Protein AF-A0A370NPM7-F1 (afdb_monomer)

Nearest PDB structures (foldseek):
  7tj1-assembly1_C  TM=9.201E-01  e=4.071E-04  Brucella abortus 2308
  1j3m-assembly1_B  TM=7.261E-01  e=1.104E-01  Thermus thermophilus
  1q9u-assembly1_B  TM=7.861E-01  e=5.891E-01  Geobacillus stearothermophilus
  1hbx-assembly1_A  TM=4.310E-01  e=4.625E+00  Homo sapiens
  8fg6-assembly1_B  TM=3.216E-01  e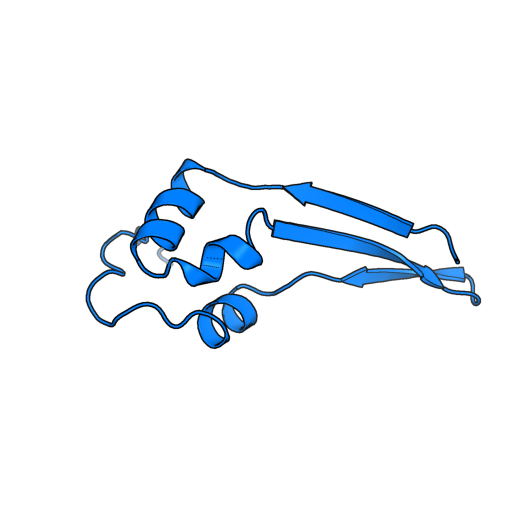=3.813E+00  synthetic construct

Mean predicted aligned error: 9.16 Å

Solvent-accessible surface area (backbone atoms only — not comparable to full-atom values): 4730 Å² total; per-residue (Å²): 132,62,66,69,49,75,51,78,48,74,53,66,88,65,46,51,62,46,35,72,63,29,6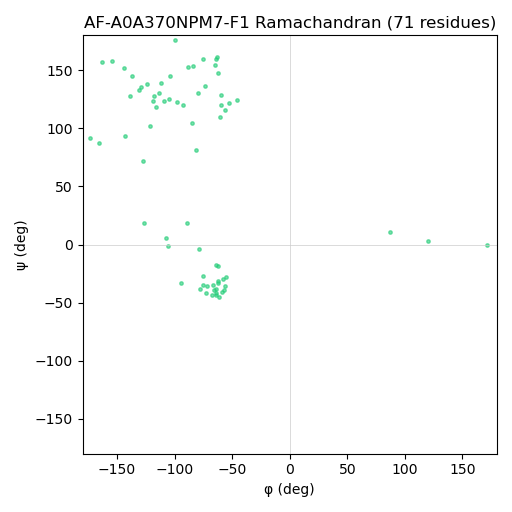0,70,45,52,79,63,48,63,41,52,38,40,40,34,43,53,98,85,78,48,79,46,79,48,63,82,49,70,66,58,50,41,71,75,39,66,64,61,91,88,71,74,87,78,72,78,91,81,83,85,135

Foldseek 3Di:
DFDKDKDFDADCVVVVLLCVQFVVLVVCPPWIWMWGADPVGDIDIDTDDPVNSCVVGPGPPPSPVPPDPDDDD

Secondary structure (DSSP, 8-state):
---EEEEEE--HHHHHHHHHH-GGGGGT-SEEEEEEE-TTS-EEEEE--HHHHHHHSPPPTT--TTS------

Radius of gyration: 15.9 Å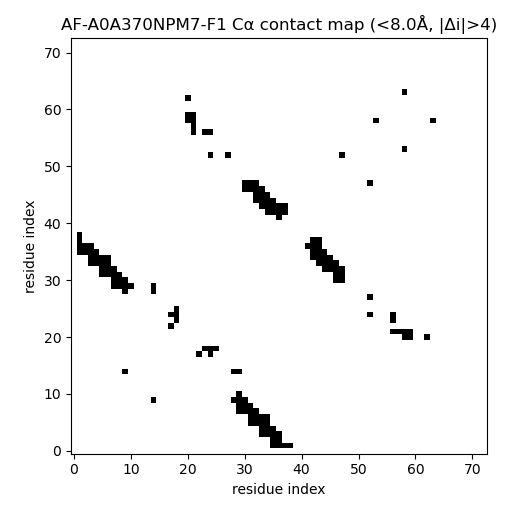; Cα contacts (8 Å, |Δi|>4): 78; chains: 1; bounding box: 47×21×37 Å

Organism: NCBI:txid2666307

Sequence (73 aa):
MPPTQMLVYGNAKRGTPLMLAAPGVALDLPLRVLVRDDCQGGTWVSFHTAAELESAHPLPAGRAAGCGAAADS

Structure (mmCIF, N/CA/C/O backbone):
data_AF-A0A370NPM7-F1
#
_entry.id   AF-A0A370NPM7-F1
#
loop_
_atom_site.group_PDB
_atom_site.id
_atom_site.type_symbol
_atom_site.label_atom_id
_atom_site.label_alt_id
_atom_site.label_comp_id
_atom_site.label_asym_id
_atom_site.label_entity_id
_atom_site.label_seq_id
_atom_site.pdbx_PDB_ins_code
_atom_site.Cartn_x
_atom_site.Cartn_y
_atom_site.Cartn_z
_atom_site.occupancy
_atom_site.B_iso_or_equiv
_atom_site.auth_seq_id
_atom_site.auth_comp_id
_atom_site.auth_asym_id
_atom_site.auth_atom_id
_atom_site.pdbx_PDB_model_num
ATOM 1 N 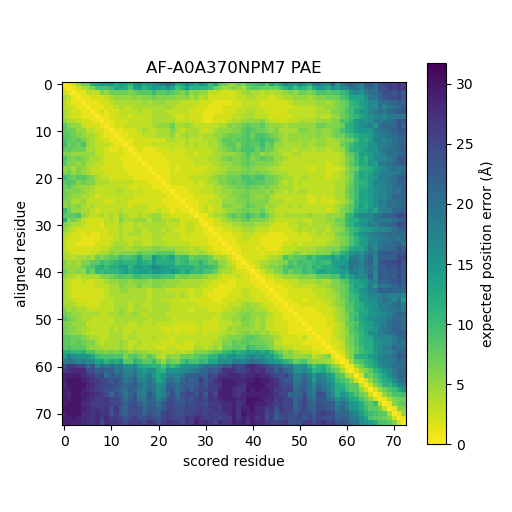N . MET A 1 1 ? -20.055 1.033 10.492 1.00 67.69 1 MET A N 1
ATOM 2 C CA . MET A 1 1 ? -18.621 1.060 10.141 1.00 67.69 1 MET A CA 1
ATOM 3 C C . MET A 1 1 ? -17.914 1.782 11.273 1.00 67.69 1 MET A C 1
ATOM 5 O O . MET A 1 1 ? -18.317 2.908 11.543 1.00 67.69 1 MET A O 1
ATOM 9 N N . PRO A 1 2 ? -16.993 1.130 12.002 1.00 83.19 2 PRO A N 1
ATOM 10 C CA . PRO A 1 2 ? -16.251 1.800 13.067 1.00 83.19 2 PRO A CA 1
ATOM 11 C C . PRO A 1 2 ? -15.371 2.919 12.481 1.00 83.19 2 PRO A C 1
ATOM 13 O O . PRO A 1 2 ? -15.103 2.887 11.270 1.00 83.19 2 PRO A O 1
ATOM 16 N N . PRO A 1 3 ? -14.941 3.905 13.289 1.00 88.56 3 PRO A N 1
ATOM 17 C CA . PRO A 1 3 ? -14.028 4.951 12.842 1.00 88.56 3 PRO A CA 1
ATOM 18 C C . PRO A 1 3 ? -12.867 4.352 12.049 1.00 88.56 3 PRO A C 1
ATOM 20 O O . PRO A 1 3 ? -12.222 3.400 12.480 1.00 88.56 3 PRO A O 1
ATOM 23 N N . THR A 1 4 ? -12.679 4.842 10.828 1.00 93.38 4 THR A N 1
ATOM 24 C CA . THR A 1 4 ? -11.696 4.307 9.888 1.00 93.38 4 THR A CA 1
ATOM 25 C C . THR A 1 4 ? -11.025 5.474 9.185 1.00 93.38 4 THR A C 1
ATOM 27 O O . THR A 1 4 ? -11.700 6.337 8.624 1.00 93.38 4 THR A O 1
ATOM 30 N N . GLN A 1 5 ? -9.700 5.494 9.204 1.00 93.88 5 GLN A N 1
ATOM 31 C CA . GLN A 1 5 ? -8.869 6.479 8.533 1.00 93.88 5 GLN A CA 1
ATOM 32 C C . GLN A 1 5 ? -7.901 5.760 7.599 1.00 93.88 5 GLN A C 1
ATOM 34 O O . GLN A 1 5 ? -7.324 4.733 7.952 1.00 93.88 5 GLN A O 1
ATOM 39 N N . MET A 1 6 ? -7.717 6.301 6.398 1.00 94.00 6 MET A N 1
ATOM 40 C CA . MET A 1 6 ? -6.730 5.799 5.451 1.00 94.00 6 MET A CA 1
ATOM 41 C C . MET A 1 6 ? -5.685 6.876 5.204 1.00 94.00 6 MET A C 1
ATOM 43 O O . MET A 1 6 ? -6.002 7.956 4.707 1.00 94.00 6 MET A O 1
ATOM 47 N N . LEU A 1 7 ? -4.439 6.568 5.549 1.00 93.56 7 LEU A N 1
ATOM 48 C CA . LEU A 1 7 ? -3.288 7.384 5.212 1.00 93.56 7 LEU A CA 1
ATOM 49 C C . LEU A 1 7 ? -2.709 6.880 3.895 1.00 93.56 7 LEU A C 1
ATOM 51 O O . LEU A 1 7 ? -2.278 5.731 3.792 1.00 93.56 7 LEU A O 1
ATOM 55 N N . VAL A 1 8 ? -2.679 7.759 2.903 1.00 92.38 8 VAL A N 1
ATOM 56 C CA . VAL A 1 8 ? -2.056 7.497 1.607 1.00 92.38 8 VAL A CA 1
ATOM 57 C C . VAL A 1 8 ? -0.740 8.259 1.547 1.00 92.38 8 VAL A C 1
ATOM 59 O O . VAL A 1 8 ? -0.709 9.469 1.766 1.00 92.38 8 VAL A O 1
ATOM 62 N N . TYR A 1 9 ? 0.354 7.558 1.266 1.00 90.50 9 TYR A N 1
ATOM 63 C CA . TYR A 1 9 ? 1.694 8.134 1.216 1.00 90.50 9 TYR A CA 1
ATOM 64 C C . TYR A 1 9 ? 2.527 7.484 0.114 1.00 90.50 9 TYR A C 1
ATOM 66 O O . TYR A 1 9 ? 2.347 6.330 -0.261 1.00 90.50 9 TYR A O 1
ATOM 74 N N . GLY A 1 10 ? 3.486 8.225 -0.428 1.00 86.06 10 GLY A N 1
ATOM 75 C CA . GLY A 1 10 ? 4.323 7.712 -1.503 1.00 86.06 10 GLY A CA 1
ATOM 76 C C . GLY A 1 10 ? 5.586 8.530 -1.687 1.00 86.06 10 GLY A C 1
ATOM 77 O O . GLY A 1 10 ? 5.653 9.701 -1.323 1.00 86.06 10 GLY A O 1
ATOM 78 N N . ASN A 1 11 ? 6.603 7.901 -2.273 1.00 85.94 11 ASN A N 1
ATOM 79 C CA . ASN A 1 11 ? 7.816 8.579 -2.707 1.00 85.94 11 ASN A CA 1
ATOM 80 C C . ASN A 1 11 ? 7.989 8.354 -4.207 1.00 85.94 11 ASN A C 1
ATOM 82 O O . ASN A 1 11 ? 8.453 7.292 -4.615 1.00 85.94 11 ASN A O 1
ATOM 86 N N . ALA A 1 12 ? 7.658 9.361 -5.017 1.00 81.69 12 ALA A N 1
ATOM 87 C CA . ALA A 1 12 ?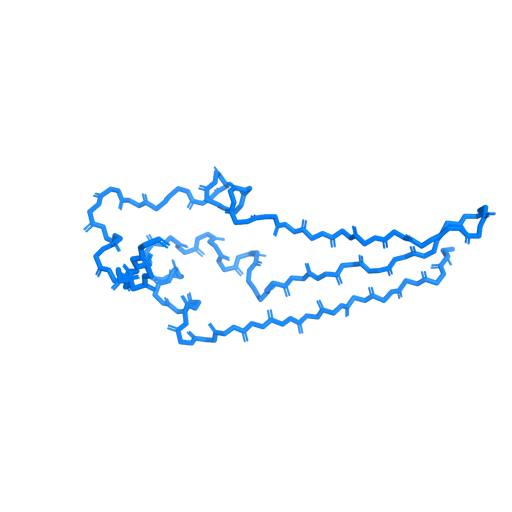 7.759 9.275 -6.473 1.00 81.69 12 ALA A CA 1
ATOM 88 C C . ALA A 1 12 ? 9.178 8.916 -6.956 1.00 81.69 12 ALA A C 1
ATOM 90 O O . ALA A 1 12 ? 9.321 8.121 -7.878 1.00 81.69 12 ALA A O 1
ATOM 91 N N . LYS A 1 13 ? 10.237 9.403 -6.286 1.00 84.88 13 LYS A N 1
AT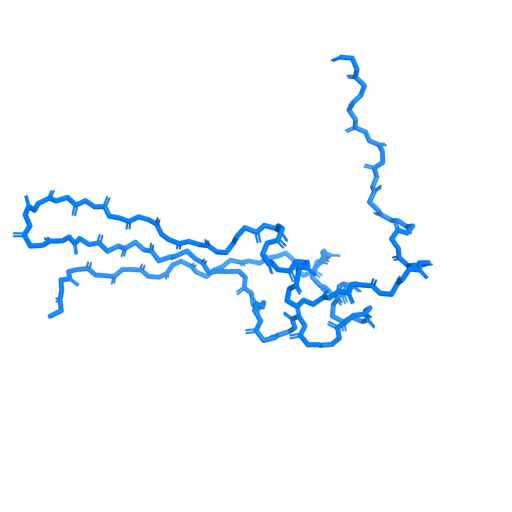OM 92 C CA . LYS A 1 13 ? 11.629 9.093 -6.666 1.00 84.88 13 LYS A CA 1
ATOM 93 C C . LYS A 1 13 ? 11.947 7.599 -6.563 1.00 84.88 13 LYS A C 1
ATOM 95 O O . LYS A 1 13 ? 12.771 7.108 -7.323 1.00 84.88 13 LYS A O 1
ATOM 100 N N . ARG A 1 14 ? 11.304 6.888 -5.631 1.00 82.19 14 ARG A N 1
ATOM 101 C CA . ARG A 1 14 ? 11.447 5.431 -5.466 1.00 82.19 14 ARG A CA 1
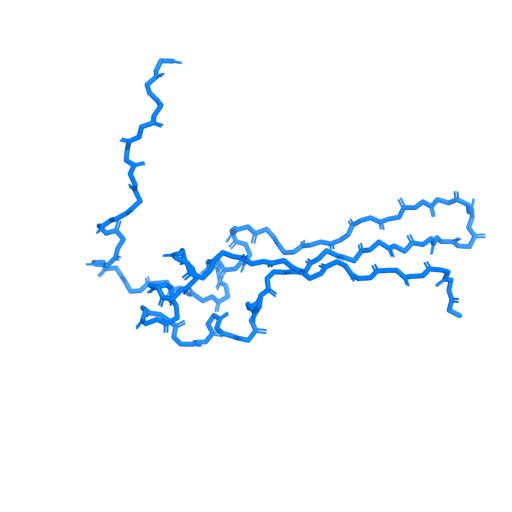ATOM 102 C C . ARG A 1 14 ? 10.373 4.643 -6.216 1.00 82.19 14 ARG A C 1
ATOM 104 O O . ARG A 1 14 ? 10.655 3.561 -6.710 1.00 82.19 14 ARG A O 1
ATOM 111 N N . GLY A 1 15 ? 9.164 5.191 -6.322 1.00 85.00 15 GLY A N 1
ATOM 112 C CA . GLY A 1 15 ? 8.021 4.542 -6.962 1.00 85.00 15 GLY A CA 1
ATOM 113 C C . GLY A 1 15 ? 8.134 4.476 -8.483 1.00 85.00 15 GLY A C 1
ATOM 114 O O . GLY A 1 15 ? 7.859 3.430 -9.056 1.00 85.00 15 GLY A O 1
ATOM 115 N N . THR A 1 16 ? 8.591 5.542 -9.148 1.00 86.81 16 THR A N 1
ATOM 116 C CA . THR A 1 16 ? 8.678 5.565 -10.618 1.00 86.81 16 THR A CA 1
ATOM 117 C C . THR A 1 16 ? 9.616 4.487 -11.175 1.00 86.81 16 THR A C 1
ATOM 119 O O . THR A 1 16 ? 9.201 3.786 -12.096 1.00 86.81 16 THR A O 1
ATOM 122 N N . PRO A 1 17 ? 10.831 4.262 -10.627 1.00 89.06 17 PRO A N 1
ATOM 123 C CA . PRO A 1 17 ? 11.665 3.136 -11.051 1.00 89.06 17 PRO A CA 1
ATOM 124 C C . PRO A 1 17 ? 10.975 1.772 -10.909 1.00 89.06 17 PRO A C 1
ATOM 126 O O . PRO A 1 17 ? 11.105 0.935 -11.799 1.00 89.06 17 PRO A O 1
ATOM 129 N N . LEU A 1 18 ? 10.203 1.564 -9.835 1.00 86.50 18 LEU A N 1
ATOM 130 C CA . LEU A 1 18 ? 9.446 0.326 -9.627 1.00 86.50 18 LEU A CA 1
ATOM 131 C C . LEU A 1 18 ? 8.325 0.171 -10.658 1.00 86.50 18 LEU A C 1
ATOM 133 O O . LEU A 1 18 ? 8.195 -0.897 -11.242 1.00 86.50 18 LEU A O 1
ATOM 137 N N . MET A 1 19 ? 7.573 1.236 -10.948 1.00 88.81 19 MET A N 1
ATOM 138 C CA . MET A 1 19 ? 6.524 1.219 -11.978 1.00 88.81 19 MET A CA 1
ATOM 139 C C . MET A 1 19 ? 7.084 0.945 -13.379 1.00 88.81 19 MET A C 1
ATOM 141 O O . MET A 1 19 ? 6.429 0.296 -14.187 1.00 88.81 19 MET A O 1
ATOM 145 N N . LEU A 1 20 ? 8.303 1.404 -13.676 1.00 89.25 20 LEU A N 1
ATOM 146 C CA . LEU A 1 20 ? 8.978 1.087 -14.938 1.00 89.25 20 LEU A CA 1
ATOM 147 C C . LEU A 1 20 ? 9.454 -0.371 -14.995 1.00 89.25 20 LEU A C 1
ATOM 149 O O . LEU A 1 20 ? 9.436 -0.975 -16.065 1.00 89.25 20 LEU A O 1
ATOM 153 N N . ALA A 1 21 ? 9.900 -0.930 -13.867 1.00 87.69 21 ALA A N 1
ATOM 154 C CA . ALA A 1 21 ? 10.390 -2.305 -13.787 1.00 87.69 21 ALA A CA 1
ATOM 155 C C . ALA A 1 21 ? 9.256 -3.344 -13.760 1.00 87.69 21 ALA A C 1
ATOM 157 O O . ALA A 1 21 ? 9.381 -4.396 -14.385 1.00 87.69 21 ALA A O 1
ATOM 158 N N . ALA A 1 22 ? 8.159 -3.044 -13.065 1.00 87.94 22 ALA A N 1
ATOM 159 C CA . ALA A 1 22 ? 6.957 -3.863 -12.978 1.00 87.94 22 ALA A CA 1
ATOM 160 C C . ALA A 1 22 ? 5.714 -2.955 -12.958 1.00 87.94 22 ALA A C 1
ATOM 162 O O . ALA A 1 22 ? 5.283 -2.525 -11.889 1.00 87.94 22 ALA A O 1
ATOM 163 N N . PRO A 1 23 ? 5.095 -2.676 -14.122 1.00 88.25 23 PRO A N 1
ATOM 164 C CA . PRO A 1 23 ? 3.946 -1.769 -14.219 1.00 88.25 23 PRO A CA 1
ATOM 165 C C . PRO A 1 23 ? 2.763 -2.131 -13.314 1.00 88.25 23 PRO A C 1
ATOM 167 O O . PRO A 1 23 ? 2.040 -1.239 -12.876 1.00 88.25 23 PRO A O 1
ATOM 170 N N . GLY A 1 24 ? 2.590 -3.418 -12.985 1.00 86.50 24 GLY A N 1
ATOM 171 C CA . GLY A 1 24 ? 1.552 -3.890 -12.062 1.00 86.50 24 GLY A CA 1
ATOM 172 C C . GLY A 1 24 ? 1.630 -3.256 -10.672 1.00 86.50 24 GLY A C 1
ATOM 173 O O . GLY A 1 24 ? 0.588 -3.008 -10.065 1.00 86.50 24 GLY A O 1
ATOM 174 N N . VAL A 1 25 ? 2.831 -2.877 -10.213 1.00 88.44 25 VAL A N 1
ATOM 175 C CA . VAL A 1 25 ? 3.030 -2.251 -8.896 1.00 88.44 25 VAL A CA 1
ATOM 176 C C . VAL A 1 25 ? 2.294 -0.912 -8.772 1.00 88.44 25 VAL A C 1
ATOM 178 O O . VAL A 1 25 ? 2.029 -0.448 -7.667 1.00 88.44 25 VAL A O 1
ATOM 181 N N . ALA A 1 26 ? 1.912 -0.292 -9.895 1.00 87.25 26 ALA A N 1
ATOM 182 C CA . ALA A 1 26 ? 1.112 0.927 -9.907 1.00 87.25 26 ALA A CA 1
ATOM 183 C C . ALA A 1 26 ? -0.300 0.744 -9.322 1.00 87.25 26 ALA A C 1
ATOM 185 O O . ALA A 1 26 ? -0.925 1.737 -8.969 1.00 87.25 26 ALA A O 1
ATOM 186 N N . LEU A 1 27 ? -0.798 -0.492 -9.196 1.00 87.62 27 LEU A N 1
ATOM 187 C CA . LEU A 1 27 ? -2.078 -0.782 -8.540 1.00 87.62 27 LEU A CA 1
ATOM 188 C C . LEU A 1 27 ? -1.994 -0.689 -7.011 1.00 87.62 27 LEU A C 1
ATOM 190 O O . LEU A 1 27 ? -2.992 -0.385 -6.360 1.00 87.62 27 LEU A O 1
ATOM 194 N N . ASP A 1 28 ? -0.809 -0.924 -6.447 1.00 87.56 28 ASP A N 1
ATOM 195 C CA . ASP A 1 28 ? -0.568 -0.884 -5.001 1.00 87.56 28 ASP A CA 1
ATOM 196 C C . ASP A 1 28 ? 0.206 0.361 -4.547 1.00 87.56 28 ASP A C 1
ATOM 198 O O . ASP A 1 28 ? 0.432 0.562 -3.351 1.00 87.56 28 ASP A O 1
ATOM 202 N N . LEU A 1 29 ? 0.582 1.225 -5.494 1.00 87.06 29 LEU A N 1
ATOM 203 C CA . LEU A 1 29 ? 1.139 2.549 -5.243 1.00 87.06 29 LEU A CA 1
ATOM 204 C C . LEU A 1 29 ? 0.087 3.640 -5.512 1.00 87.06 29 LEU A C 1
ATOM 206 O O . LEU A 1 29 ? -0.658 3.539 -6.482 1.00 87.06 29 LEU A O 1
ATOM 210 N N . PRO A 1 30 ? 0.068 4.744 -4.743 1.00 88.06 30 PRO A N 1
ATOM 211 C CA . PRO A 1 30 ? 0.857 5.017 -3.537 1.00 88.06 30 PRO A CA 1
ATOM 212 C C . PRO A 1 30 ? 0.510 4.076 -2.371 1.00 88.06 30 PRO A C 1
ATOM 214 O O . PRO A 1 30 ? -0.596 3.547 -2.290 1.00 88.06 30 PRO A O 1
ATOM 217 N N . LEU A 1 31 ? 1.466 3.883 -1.459 1.00 89.56 31 LEU A N 1
ATOM 218 C CA . LEU A 1 31 ? 1.287 3.015 -0.299 1.00 89.56 31 LEU A CA 1
ATOM 219 C C . LEU A 1 31 ? 0.167 3.540 0.603 1.00 89.56 31 LEU A C 1
ATOM 221 O O . LEU A 1 31 ? -0.061 4.746 0.736 1.00 89.56 31 LEU A O 1
ATOM 225 N N . ARG A 1 32 ? -0.522 2.602 1.246 1.00 92.31 32 ARG A N 1
ATOM 226 C CA . ARG A 1 32 ? -1.700 2.857 2.072 1.00 92.31 32 ARG A CA 1
ATOM 227 C C . ARG A 1 32 ? -1.549 2.200 3.433 1.00 92.31 32 ARG A C 1
ATOM 229 O O . ARG A 1 32 ? -1.153 1.040 3.528 1.00 92.31 32 ARG A O 1
ATOM 236 N N . VAL A 1 33 ? -1.903 2.951 4.467 1.00 93.75 33 VAL A N 1
ATOM 237 C CA . VAL A 1 33 ? -2.069 2.462 5.835 1.00 93.75 33 VAL A CA 1
ATOM 238 C C . VAL A 1 33 ? -3.517 2.703 6.233 1.00 93.75 33 VAL A C 1
ATOM 240 O O . VAL A 1 33 ? -4.013 3.828 6.174 1.00 93.75 33 VAL A O 1
ATOM 243 N N . LEU A 1 34 ? -4.198 1.634 6.622 1.00 94.56 34 LEU A N 1
ATOM 244 C CA . LEU A 1 34 ? -5.549 1.653 7.153 1.00 94.56 34 LEU A CA 1
ATOM 245 C C . LEU A 1 34 ? -5.477 1.617 8.676 1.00 94.56 34 LEU A C 1
ATOM 247 O O . LEU A 1 34 ? -4.938 0.671 9.240 1.00 94.56 34 LEU A O 1
ATOM 251 N N . VAL A 1 35 ? -6.056 2.617 9.327 1.00 95.00 35 VAL A N 1
ATOM 252 C CA . VAL A 1 35 ? -6.283 2.635 10.772 1.00 95.00 35 VAL A CA 1
ATOM 253 C C . VAL A 1 35 ? -7.779 2.490 10.995 1.00 95.00 35 VAL A C 1
ATOM 255 O O . VAL A 1 35 ? -8.557 3.275 10.452 1.00 95.00 35 VAL A O 1
ATOM 258 N N . ARG A 1 36 ? -8.208 1.484 11.753 1.00 95.12 36 ARG A N 1
ATOM 259 C CA . ARG A 1 36 ? -9.623 1.311 12.100 1.00 95.12 36 ARG A CA 1
ATOM 260 C C . ARG A 1 36 ? -9.773 0.948 13.564 1.00 95.12 36 ARG A C 1
ATOM 262 O O . ARG A 1 36 ? -8.994 0.150 14.077 1.00 95.12 36 ARG A O 1
ATOM 269 N N . ASP A 1 37 ? -10.833 1.431 14.180 1.00 93.94 37 ASP A N 1
ATOM 270 C CA . ASP A 1 37 ? -11.235 0.933 15.488 1.00 93.94 37 ASP A CA 1
ATOM 271 C C . ASP A 1 37 ? -12.076 -0.341 15.336 1.00 93.94 37 ASP A C 1
ATOM 273 O O . ASP A 1 37 ? -12.718 -0.579 14.307 1.00 93.94 37 ASP A O 1
ATOM 277 N N . ASP A 1 38 ? -12.065 -1.193 16.350 1.00 87.88 38 ASP A N 1
ATOM 278 C CA . ASP A 1 38 ? -12.975 -2.322 16.474 1.00 87.88 38 ASP A CA 1
ATOM 279 C C . ASP A 1 38 ? -14.141 -2.005 17.425 1.00 87.88 38 ASP A C 1
ATOM 281 O O . ASP A 1 38 ? -14.241 -0.933 18.022 1.00 87.88 38 ASP A O 1
ATOM 285 N N . CYS A 1 39 ? -15.083 -2.941 17.539 1.00 83.88 39 CYS A N 1
ATOM 286 C CA . CYS A 1 39 ? -16.254 -2.781 18.401 1.00 83.88 39 CYS A CA 1
ATOM 287 C C . CYS A 1 39 ? -15.968 -3.034 19.894 1.00 83.88 39 CYS A C 1
ATOM 289 O O . CYS A 1 39 ? -16.878 -2.887 20.702 1.00 83.88 39 CYS A O 1
ATOM 291 N N . GLN A 1 40 ? -14.747 -3.438 20.252 1.00 85.81 40 GLN A N 1
ATOM 292 C CA . GLN A 1 40 ? -14.302 -3.751 21.615 1.00 85.81 40 GLN A CA 1
ATOM 293 C C . GLN A 1 40 ? -13.365 -2.670 22.187 1.00 85.81 40 GLN A C 1
ATOM 295 O O . GLN A 1 40 ? -12.844 -2.828 23.288 1.00 85.81 40 GLN A O 1
ATOM 300 N N . GLY A 1 41 ? -13.171 -1.558 21.466 1.00 85.38 41 GLY A N 1
ATOM 301 C CA . GLY A 1 41 ? -12.329 -0.434 21.883 1.00 85.38 41 GLY A CA 1
ATOM 302 C C . GLY A 1 41 ? -10.848 -0.569 21.511 1.00 85.38 41 GLY A C 1
ATOM 303 O O . GLY A 1 41 ? -10.037 0.218 21.991 1.00 85.38 41 GLY A O 1
ATOM 304 N N . GLY A 1 42 ? -10.483 -1.548 20.680 1.00 90.44 42 GLY A N 1
ATOM 305 C CA . GLY A 1 42 ? -9.144 -1.696 20.113 1.00 90.44 42 GLY A CA 1
ATOM 306 C C . GLY A 1 42 ? -8.970 -0.922 18.804 1.00 90.44 42 GLY A C 1
ATOM 307 O O . GLY A 1 42 ? -9.922 -0.734 18.050 1.00 90.44 42 GLY A O 1
ATOM 308 N N . THR A 1 43 ? -7.735 -0.515 18.504 1.00 92.75 43 THR A N 1
ATOM 309 C CA . THR A 1 43 ? -7.360 0.118 17.230 1.00 92.75 43 THR A CA 1
ATOM 310 C C . THR A 1 43 ? -6.419 -0.798 16.455 1.00 92.75 43 THR A C 1
ATOM 312 O O . THR A 1 43 ? -5.408 -1.266 16.977 1.00 92.75 43 THR A O 1
ATOM 315 N N . TRP A 1 44 ? -6.735 -1.022 15.185 1.00 93.75 44 TRP A N 1
ATOM 316 C CA . TRP A 1 44 ? -5.985 -1.866 14.264 1.00 93.75 44 TRP A CA 1
ATOM 317 C C . TRP A 1 44 ? -5.326 -1.026 13.181 1.00 93.75 44 TRP A C 1
ATOM 319 O O . TRP A 1 44 ? -5.945 -0.123 12.616 1.00 93.75 44 TRP A O 1
ATOM 329 N N . VAL A 1 45 ? -4.083 -1.377 12.857 1.00 93.81 45 VAL A N 1
ATOM 330 C CA . VAL A 1 45 ? -3.320 -0.782 11.760 1.00 93.81 45 VAL A CA 1
ATOM 331 C C . VAL A 1 45 ? -2.999 -1.871 10.744 1.00 93.81 45 VAL A C 1
ATOM 333 O O . VAL A 1 45 ? -2.472 -2.923 11.099 1.00 93.81 45 VAL A O 1
ATOM 336 N N . SER A 1 46 ? -3.325 -1.635 9.479 1.00 93.44 46 SER A N 1
ATOM 337 C CA . SER A 1 46 ? -3.094 -2.578 8.384 1.00 93.44 46 SER A CA 1
ATOM 338 C C . SER A 1 46 ? -2.411 -1.882 7.215 1.00 93.44 46 SER A C 1
ATOM 340 O O . SER A 1 46 ? -2.819 -0.799 6.801 1.00 93.44 46 SER A O 1
ATOM 342 N N . PHE A 1 47 ? -1.371 -2.505 6.674 1.00 92.81 47 PHE A N 1
ATOM 343 C CA . PHE A 1 47 ? -0.608 -2.023 5.526 1.00 92.81 47 PHE A CA 1
ATOM 344 C C . PHE A 1 47 ? 0.032 -3.214 4.816 1.00 92.81 47 PHE A C 1
ATOM 346 O O . PHE A 1 47 ? 0.225 -4.261 5.430 1.00 92.81 47 PHE A O 1
ATOM 353 N N . HIS A 1 48 ? 0.368 -3.042 3.539 1.00 89.81 48 HIS A N 1
ATOM 354 C CA . HIS A 1 48 ? 1.124 -4.051 2.806 1.00 89.81 48 HIS A CA 1
ATOM 355 C C . HIS A 1 48 ? 2.608 -3.954 3.144 1.00 89.81 48 HIS A C 1
ATOM 357 O O . HIS A 1 48 ? 3.198 -2.870 3.094 1.00 89.81 48 HIS A O 1
ATOM 363 N N . THR A 1 49 ? 3.216 -5.085 3.485 1.00 88.69 49 THR A N 1
ATOM 364 C CA . THR A 1 49 ? 4.664 -5.158 3.696 1.00 88.69 49 THR A CA 1
ATOM 365 C C . THR A 1 49 ? 5.407 -5.129 2.359 1.00 88.69 49 THR A C 1
ATOM 367 O O . THR A 1 49 ? 4.847 -5.445 1.309 1.00 88.69 49 THR A O 1
ATOM 370 N N . ALA A 1 50 ? 6.696 -4.778 2.386 1.00 83.19 50 ALA A N 1
ATOM 371 C CA . ALA A 1 50 ? 7.525 -4.807 1.179 1.00 83.19 50 ALA A CA 1
ATOM 372 C C . ALA A 1 50 ? 7.575 -6.213 0.553 1.00 83.19 50 ALA A C 1
ATOM 374 O O . ALA A 1 50 ? 7.437 -6.344 -0.657 1.00 83.19 50 ALA A O 1
ATOM 375 N N . ALA A 1 51 ? 7.676 -7.258 1.379 1.00 86.44 51 ALA A N 1
ATOM 376 C CA . ALA A 1 51 ? 7.703 -8.642 0.911 1.00 86.44 51 ALA A CA 1
ATOM 377 C C . ALA A 1 51 ? 6.388 -9.065 0.229 1.00 86.44 51 ALA A C 1
ATOM 379 O O . ALA A 1 51 ? 6.417 -9.757 -0.786 1.00 86.44 51 ALA A O 1
ATOM 380 N N . GLU A 1 52 ? 5.232 -8.627 0.741 1.00 87.81 52 GLU A N 1
ATOM 381 C CA . GLU A 1 52 ? 3.932 -8.875 0.097 1.00 87.81 52 GLU A CA 1
ATOM 382 C C . GLU A 1 52 ? 3.839 -8.186 -1.270 1.00 87.81 52 GLU A C 1
ATOM 384 O O . GLU A 1 52 ? 3.378 -8.790 -2.237 1.00 87.81 52 GLU A O 1
ATOM 389 N N . LEU A 1 53 ? 4.325 -6.944 -1.362 1.00 86.81 53 LEU A N 1
ATOM 390 C CA . LEU A 1 53 ? 4.400 -6.183 -2.611 1.00 86.81 53 LEU A CA 1
ATOM 391 C C . LEU A 1 53 ? 5.342 -6.833 -3.632 1.00 86.81 53 LEU A C 1
ATOM 393 O O . LEU A 1 53 ? 4.989 -6.930 -4.804 1.00 86.81 53 LEU A O 1
ATOM 397 N N . GLU A 1 54 ? 6.515 -7.300 -3.203 1.00 85.19 54 GLU A N 1
ATOM 398 C CA . GLU A 1 54 ? 7.480 -8.001 -4.060 1.00 85.19 54 GLU A CA 1
ATOM 399 C C . GLU A 1 54 ? 6.940 -9.348 -4.543 1.00 85.19 54 GLU A C 1
ATOM 401 O O . GLU A 1 54 ? 7.118 -9.707 -5.705 1.00 85.19 54 GLU A O 1
ATOM 406 N N . SER A 1 55 ? 6.239 -10.079 -3.674 1.00 87.38 55 SER A N 1
ATOM 407 C CA . SER A 1 55 ? 5.584 -11.330 -4.051 1.00 87.38 55 SER A CA 1
ATOM 408 C C . SER A 1 55 ? 4.433 -11.111 -5.036 1.00 87.38 55 SER A C 1
ATOM 410 O O . SER A 1 55 ? 4.201 -11.972 -5.883 1.00 87.38 55 SER A O 1
ATOM 412 N N . ALA A 1 56 ? 3.693 -10.005 -4.916 1.00 86.94 56 ALA A N 1
ATOM 413 C CA . ALA A 1 56 ? 2.603 -9.659 -5.826 1.00 86.94 56 ALA A CA 1
ATOM 414 C C . ALA A 1 56 ? 3.113 -9.133 -7.178 1.00 86.94 56 ALA A C 1
ATOM 416 O O . ALA A 1 56 ? 2.518 -9.418 -8.217 1.00 86.94 56 ALA A O 1
ATOM 417 N N . HIS A 1 57 ? 4.233 -8.402 -7.167 1.00 88.56 57 HIS A N 1
ATOM 418 C CA . HIS A 1 57 ? 4.843 -7.772 -8.340 1.00 88.56 57 HIS A CA 1
ATOM 419 C C . HIS A 1 57 ? 6.322 -8.157 -8.451 1.00 88.56 57 HIS A C 1
ATOM 421 O O . HIS A 1 57 ? 7.195 -7.317 -8.204 1.00 88.56 57 HIS A O 1
ATOM 427 N N . PRO A 1 58 ? 6.635 -9.413 -8.821 1.00 82.19 58 PRO A N 1
ATOM 428 C CA . PRO A 1 58 ? 8.012 -9.869 -8.910 1.00 82.19 58 PRO A CA 1
ATOM 429 C C . PRO A 1 58 ? 8.783 -9.026 -9.924 1.00 82.19 58 PRO A C 1
ATOM 431 O O . PRO A 1 58 ? 8.441 -8.949 -11.107 1.00 82.19 58 PRO A O 1
ATOM 434 N N . LEU A 1 59 ? 9.841 -8.378 -9.443 1.00 76.88 59 LEU A N 1
ATOM 435 C CA . LEU A 1 59 ? 10.707 -7.569 -10.284 1.00 76.88 59 LEU A CA 1
ATOM 436 C C . LEU A 1 59 ? 11.577 -8.492 -11.152 1.00 76.88 59 LEU A C 1
ATOM 438 O O . LEU A 1 59 ? 12.122 -9.477 -10.644 1.00 76.88 59 LEU A O 1
ATOM 442 N N . PRO A 1 60 ? 11.755 -8.194 -12.450 1.00 66.31 60 PRO A N 1
ATOM 443 C CA . PRO A 1 60 ? 12.604 -9.002 -13.313 1.00 66.31 60 PRO A CA 1
ATOM 444 C C . PRO A 1 60 ? 14.042 -9.042 -12.777 1.00 66.31 60 PRO A C 1
ATOM 446 O O . PRO A 1 60 ? 14.659 -8.001 -12.511 1.00 66.31 60 PRO A O 1
ATOM 449 N N . ALA A 1 61 ? 14.584 -10.256 -12.632 1.00 54.53 61 ALA A N 1
ATOM 450 C CA . ALA A 1 61 ? 15.963 -10.478 -12.216 1.00 54.53 61 ALA A CA 1
ATOM 451 C C . ALA A 1 61 ? 16.909 -9.740 -13.180 1.00 54.53 61 ALA A C 1
ATOM 453 O O . ALA A 1 61 ? 16.939 -10.025 -14.375 1.00 54.53 61 ALA A O 1
ATOM 454 N N . GLY A 1 62 ? 17.640 -8.749 -12.663 1.00 53.66 62 GLY A N 1
ATOM 455 C CA . GLY A 1 62 ? 18.564 -7.922 -13.452 1.00 53.66 62 GLY A CA 1
ATOM 456 C C . GLY A 1 62 ? 18.276 -6.418 -13.473 1.00 53.66 62 GLY A C 1
ATOM 457 O O . GLY A 1 62 ? 19.015 -5.685 -14.124 1.00 53.66 62 GLY A O 1
ATOM 458 N N . ARG A 1 63 ? 17.260 -5.916 -12.752 1.00 52.72 63 ARG A N 1
ATOM 459 C CA . ARG A 1 63 ? 17.013 -4.459 -12.627 1.00 52.72 63 ARG A CA 1
ATOM 460 C C . ARG A 1 63 ? 16.895 -3.921 -11.195 1.00 52.72 63 ARG A C 1
ATOM 462 O O . ARG A 1 63 ? 16.452 -2.796 -11.003 1.00 52.72 63 ARG A O 1
ATOM 469 N N . ALA A 1 64 ? 17.392 -4.676 -10.213 1.00 45.59 64 ALA A N 1
ATOM 470 C CA . ALA A 1 64 ? 17.596 -4.224 -8.830 1.00 45.59 64 ALA A CA 1
ATOM 471 C C . ALA A 1 64 ? 18.985 -3.578 -8.591 1.00 45.59 64 ALA A C 1
ATOM 473 O O . ALA A 1 64 ? 19.431 -3.454 -7.453 1.00 45.59 64 ALA A O 1
ATOM 474 N N . ALA A 1 65 ? 19.694 -3.152 -9.644 1.00 45.25 65 ALA A N 1
ATOM 475 C CA . ALA A 1 65 ? 20.923 -2.365 -9.510 1.00 45.25 65 ALA A CA 1
ATOM 476 C C . ALA A 1 65 ? 20.559 -0.890 -9.276 1.00 45.25 65 ALA A C 1
ATOM 478 O O . ALA A 1 65 ? 20.501 -0.082 -10.199 1.00 45.25 65 ALA A O 1
ATOM 479 N N . GLY A 1 66 ? 20.232 -0.570 -8.027 1.00 41.44 66 GLY A N 1
ATOM 480 C CA . GLY A 1 66 ? 19.864 0.783 -7.608 1.00 41.44 66 GLY A CA 1
ATOM 481 C C . GLY A 1 66 ? 19.318 0.891 -6.185 1.00 41.44 66 GLY A C 1
ATOM 482 O O . GLY A 1 66 ? 19.004 1.997 -5.752 1.00 41.44 66 GLY A O 1
ATOM 483 N N . CYS A 1 67 ? 19.211 -0.215 -5.440 1.00 35.69 67 CYS A N 1
ATOM 484 C CA . CYS A 1 67 ? 19.034 -0.137 -3.995 1.00 35.69 67 CYS A CA 1
ATOM 485 C C . CYS A 1 67 ? 20.424 -0.004 -3.370 1.00 35.69 67 CYS A C 1
ATOM 487 O O . CYS A 1 67 ? 21.213 -0.947 -3.390 1.00 35.69 67 CYS A O 1
ATOM 489 N N . GLY A 1 68 ? 20.752 1.209 -2.924 1.00 36.81 68 GLY A N 1
ATOM 490 C CA . GLY A 1 68 ? 22.035 1.528 -2.317 1.00 36.81 68 GLY A CA 1
ATOM 491 C C . GLY A 1 68 ? 22.363 0.570 -1.177 1.00 36.81 68 GLY A C 1
ATOM 492 O O . GLY A 1 68 ? 21.621 0.472 -0.203 1.00 36.81 68 GLY A O 1
ATOM 493 N N . ALA A 1 69 ? 23.502 -0.103 -1.311 1.00 44.19 69 ALA A N 1
ATOM 494 C CA . ALA A 1 69 ? 24.271 -0.565 -0.176 1.00 44.19 69 ALA A CA 1
ATOM 495 C C . ALA A 1 69 ? 24.687 0.673 0.631 1.00 44.19 69 ALA A C 1
ATOM 497 O O . ALA A 1 69 ? 25.477 1.483 0.151 1.00 44.19 69 ALA A O 1
ATOM 498 N N . ALA A 1 70 ? 24.097 0.848 1.812 1.00 42.38 70 ALA A N 1
ATOM 499 C CA . ALA A 1 70 ? 24.621 1.688 2.884 1.00 42.38 70 ALA A CA 1
ATOM 500 C C . ALA A 1 70 ? 23.876 1.375 4.189 1.00 42.38 70 ALA A C 1
ATOM 502 O O . ALA A 1 70 ? 22.871 2.010 4.501 1.00 42.38 70 ALA A O 1
ATOM 503 N N . ALA A 1 71 ? 24.373 0.379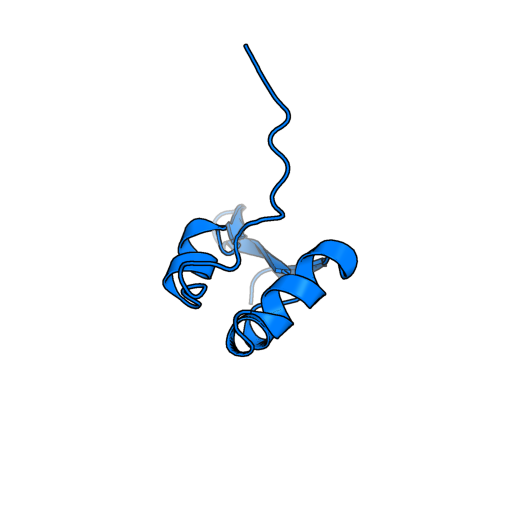 4.919 1.00 35.31 71 ALA A N 1
ATOM 504 C CA . ALA A 1 71 ? 24.531 0.407 6.374 1.00 35.31 71 ALA A CA 1
ATOM 505 C C . ALA A 1 71 ? 25.292 -0.865 6.781 1.00 35.31 71 ALA A C 1
ATOM 507 O O . ALA A 1 71 ? 24.706 -1.932 6.941 1.00 35.31 71 ALA A O 1
ATOM 508 N N . ASP A 1 72 ? 26.615 -0.721 6.835 1.00 34.22 72 ASP A N 1
ATOM 509 C CA . ASP A 1 72 ? 27.553 -1.622 7.498 1.00 34.22 72 ASP A CA 1
ATOM 510 C C . ASP A 1 72 ? 27.319 -1.685 9.019 1.00 34.22 72 ASP A C 1
ATOM 512 O O . ASP A 1 72 ? 26.845 -0.712 9.611 1.00 34.22 72 ASP A O 1
ATOM 516 N N . SER A 1 73 ? 27.862 -2.767 9.599 1.00 39.53 73 SER A N 1
ATOM 517 C CA . SER A 1 73 ? 28.228 -3.019 11.015 1.00 39.53 73 SER A CA 1
ATOM 518 C C . SER A 1 73 ? 27.137 -3.458 11.990 1.00 39.53 73 SER A C 1
ATOM 520 O O . SER A 1 73 ? 26.245 -2.653 12.329 1.00 39.53 73 SER A O 1
#

InterPro domains:
  IPR005180 Domain of unknown function DUF302 [PF03625] (1-53)
  IPR005180 Domain of unknown function DUF30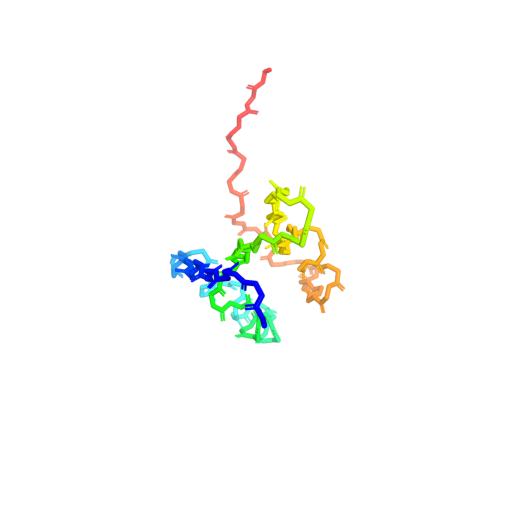2 [cd14797] (1-60)
  IPR035923 TT1751-like domain superfamily [G3DSA:3.30.310.70] (1-67)
  IPR035923 TT1751-like domain superfamily [SSF103247] (1-61)

pLDDT: mean 79.88, std 18.01, range [34.22, 95.12]